Protein AF-A0A8J3SJC1-F1 (afdb_monomer)

Sequence (174 aa):
MSVRPHPADAPGQPATPDRSSALTAVEQREVTLLAAMSDEDFVDAVAHYAASPDPSGRRVFRSPQLLERTYDALALLIDRAGHRMRSAQTHRARERATADVQRYREHRAELSPFISAARAAAADGTVRRQAERILAQVRYPDTKFLMGCLERGMSGPEAAAALREKIKGERAQT

Solvent-accessible surface area (backbone atoms only — not comparable to full-atom values): 10052 Å² total; per-residue (Å²): 138,91,80,81,88,81,90,75,87,65,76,76,70,77,78,68,80,72,88,82,75,75,73,49,77,67,45,50,51,49,41,54,51,56,67,70,45,54,74,66,61,38,35,52,51,51,52,53,38,70,77,60,74,46,78,65,56,55,51,37,54,58,30,85,90,36,31,67,59,47,50,50,36,32,50,52,50,29,51,53,23,50,49,45,33,74,69,39,90,44,70,70,54,24,52,51,21,49,52,49,27,51,53,34,47,52,55,40,57,71,44,44,64,58,52,52,50,51,49,49,53,47,51,57,48,48,52,52,52,51,44,51,52,49,38,70,73,64,75,60,89,64,60,67,62,45,47,57,33,44,77,70,69,44,51,75,69,54,32,53,49,54,50,52,51,51,53,53,56,58,62,74,75,109

Secondary structure (DSSP, 8-state):
---PPPP-----------S--PPPHHHHHHHHHHHHS-HHHHHHHHHHHHHS--HHHHHHHTSTTTHHHHHHHHHHHHHHHHHHHHH-SSHHHHHHHHHHHHHHHHHHHHHHHHHHHHHHHHHHHHHHHHHHHHHHHHT-S-HHHHHHHHHTT--HHHHHHHHHHHHHHHHT--

Structure (mmCIF, N/CA/C/O backbone):
data_AF-A0A8J3SJC1-F1
#
_entry.id   AF-A0A8J3SJC1-F1
#
loop_
_atom_site.group_PDB
_atom_site.id
_atom_site.type_symbol
_atom_site.label_atom_id
_atom_site.label_alt_id
_atom_site.label_comp_id
_atom_site.label_asym_id
_atom_site.label_entity_id
_atom_site.label_seq_id
_atom_site.pdbx_PDB_ins_code
_atom_site.Cartn_x
_atom_site.Cartn_y
_atom_site.Cartn_z
_atom_site.occupancy
_atom_site.B_iso_or_equiv
_atom_site.auth_seq_id
_atom_site.auth_comp_id
_atom_site.auth_asym_id
_atom_site.auth_atom_id
_atom_site.pdbx_PDB_model_num
ATOM 1 N N . MET A 1 1 ? -7.065 65.158 6.843 1.00 43.19 1 MET A N 1
ATOM 2 C CA . MET A 1 1 ? -8.219 64.313 6.473 1.00 43.19 1 MET A CA 1
ATOM 3 C C . MET A 1 1 ? -7.902 62.888 6.895 1.00 43.19 1 MET A C 1
ATOM 5 O O . MET A 1 1 ? -6.999 62.293 6.329 1.00 43.19 1 MET A O 1
ATOM 9 N N . SER A 1 2 ? -8.564 62.401 7.946 1.00 46.25 2 SER A N 1
ATOM 10 C CA . SER A 1 2 ? -8.444 61.025 8.443 1.00 46.25 2 SER A CA 1
ATOM 11 C C . SER A 1 2 ? -9.502 60.148 7.787 1.00 46.25 2 SER A C 1
ATOM 13 O O . SER A 1 2 ? -10.682 60.457 7.922 1.00 46.25 2 SER A O 1
ATOM 15 N N . VAL A 1 3 ? -9.104 59.024 7.190 1.00 48.72 3 VAL A N 1
ATOM 16 C CA . VAL A 1 3 ? -9.953 57.826 7.102 1.00 48.72 3 VAL A CA 1
ATOM 17 C C . VAL A 1 3 ? -9.080 56.613 7.432 1.00 48.72 3 VAL A C 1
ATOM 19 O O . VAL A 1 3 ? -7.985 56.451 6.903 1.00 48.72 3 VAL A O 1
ATOM 22 N N . ARG A 1 4 ? -9.550 55.839 8.411 1.00 49.53 4 ARG A N 1
ATOM 23 C CA . ARG A 1 4 ? -8.906 54.685 9.052 1.00 49.53 4 ARG A CA 1
ATOM 24 C C . ARG A 1 4 ? -8.771 53.478 8.101 1.00 49.53 4 ARG A C 1
ATOM 26 O O . ARG A 1 4 ? -9.613 53.330 7.219 1.00 49.53 4 ARG A O 1
ATOM 33 N N . PRO A 1 5 ? -7.804 52.570 8.335 1.00 43.91 5 PRO A N 1
ATOM 34 C CA . PRO A 1 5 ? -7.775 51.255 7.694 1.00 43.91 5 PRO A CA 1
ATOM 35 C C . PRO A 1 5 ? -8.937 50.378 8.191 1.00 43.91 5 PRO A C 1
ATOM 37 O O . PRO A 1 5 ? -9.256 50.368 9.383 1.00 43.91 5 PRO A O 1
ATOM 40 N N . HIS A 1 6 ? -9.582 49.654 7.274 1.00 42.34 6 HIS A N 1
ATOM 41 C CA . HIS A 1 6 ? -10.669 48.723 7.577 1.00 42.34 6 HIS A CA 1
ATOM 42 C C . HIS A 1 6 ? -10.084 47.330 7.894 1.00 42.34 6 HIS A C 1
ATOM 44 O O . HIS A 1 6 ? -9.273 46.843 7.106 1.00 42.34 6 HIS A O 1
ATOM 50 N N . PRO A 1 7 ? -10.447 46.685 9.021 1.00 52.31 7 PRO A N 1
ATOM 51 C CA . PRO A 1 7 ? -9.941 45.370 9.384 1.00 52.31 7 PRO A CA 1
ATOM 52 C C . PRO A 1 7 ? -10.908 44.286 8.900 1.00 52.31 7 PRO A C 1
ATOM 54 O O . PRO A 1 7 ? -12.039 44.220 9.376 1.00 52.31 7 PRO A O 1
ATOM 57 N N . ALA A 1 8 ? -10.466 43.429 7.981 1.00 39.59 8 ALA A N 1
ATOM 58 C CA . ALA A 1 8 ? -11.114 42.143 7.722 1.00 39.59 8 ALA A CA 1
ATOM 59 C C . ALA A 1 8 ? -10.176 41.143 7.020 1.00 39.59 8 ALA A C 1
ATOM 61 O O . ALA A 1 8 ? -10.625 40.361 6.191 1.00 39.59 8 ALA A O 1
ATOM 62 N N . ASP A 1 9 ? -8.889 41.116 7.377 1.00 43.47 9 ASP A N 1
ATOM 63 C CA . ASP A 1 9 ? -8.127 39.865 7.286 1.00 43.47 9 ASP A CA 1
ATOM 64 C C . ASP A 1 9 ? -8.522 39.018 8.499 1.00 43.47 9 ASP A C 1
ATOM 66 O O . ASP A 1 9 ? -7.842 38.969 9.525 1.00 43.47 9 ASP A O 1
ATOM 70 N N . ALA A 1 10 ? -9.701 38.401 8.413 1.00 44.31 10 ALA A N 1
ATOM 71 C CA . ALA A 1 10 ? -9.960 37.220 9.213 1.00 44.31 10 ALA A CA 1
ATOM 72 C C . ALA A 1 10 ? -9.050 36.127 8.631 1.00 44.31 10 ALA A C 1
ATOM 74 O O . ALA A 1 10 ? -9.189 35.826 7.442 1.00 44.31 10 ALA A O 1
ATOM 75 N N . PRO A 1 11 ? -8.109 35.555 9.406 1.00 44.34 11 PRO A N 1
ATOM 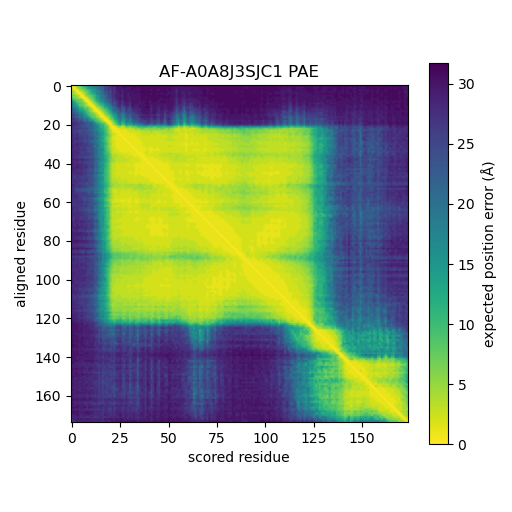76 C CA . PRO A 1 11 ? -7.298 34.454 8.918 1.00 44.34 11 PRO A CA 1
ATOM 77 C C . PRO A 1 11 ? -8.255 33.369 8.443 1.00 44.34 11 PRO A C 1
ATOM 79 O O . PRO A 1 11 ? -9.115 32.919 9.207 1.00 44.34 11 PRO A O 1
ATOM 82 N N . GLY A 1 12 ? -8.138 33.041 7.153 1.00 42.38 12 GLY A N 1
ATOM 83 C CA . GLY A 1 12 ? -8.925 32.018 6.492 1.00 42.38 12 GLY A CA 1
ATOM 84 C C . GLY A 1 12 ? -9.048 30.826 7.421 1.00 42.38 12 GLY A C 1
ATOM 85 O O . GLY A 1 12 ? -8.044 30.272 7.873 1.00 42.38 12 GLY A O 1
ATOM 86 N N . GLN A 1 13 ? -10.298 30.526 7.769 1.00 41.88 13 GLN A N 1
ATOM 87 C CA . GLN A 1 13 ? -10.683 29.381 8.575 1.00 41.88 13 GLN A CA 1
ATOM 88 C C . GLN A 1 13 ? -9.843 28.169 8.152 1.00 41.88 13 GLN A C 1
ATOM 90 O O . GLN A 1 13 ? -9.641 27.984 6.946 1.00 41.88 13 GLN A O 1
ATOM 95 N N . PRO A 1 14 ? -9.348 27.347 9.097 1.00 41.50 14 PRO A N 1
ATOM 96 C CA . PRO A 1 14 ? -8.682 26.110 8.728 1.00 41.50 14 PRO A CA 1
ATOM 97 C C . PRO A 1 14 ? -9.623 25.368 7.789 1.00 41.50 14 PRO A C 1
ATOM 99 O O . PRO A 1 14 ? -10.793 25.180 8.135 1.00 41.50 14 PRO A O 1
ATOM 102 N N . ALA A 1 15 ? -9.124 25.039 6.593 1.00 41.62 15 ALA A N 1
ATOM 103 C CA . ALA A 1 15 ? -9.855 24.274 5.600 1.00 41.62 15 ALA A CA 1
ATOM 104 C C . ALA A 1 15 ? -10.532 23.118 6.333 1.00 41.62 15 ALA A C 1
ATOM 106 O O . ALA A 1 15 ? -9.874 22.221 6.865 1.00 41.62 15 ALA A O 1
ATOM 107 N N . THR A 1 16 ? -11.852 23.211 6.464 1.00 38.16 16 THR A N 1
ATOM 108 C CA . THR A 1 16 ? -12.643 22.124 7.009 1.00 38.16 16 THR A CA 1
ATOM 109 C C . THR A 1 16 ? -12.348 20.940 6.096 1.00 38.16 16 THR A C 1
ATOM 111 O O . THR A 1 16 ? -12.399 21.117 4.877 1.00 38.16 16 THR A O 1
ATOM 114 N N . PRO A 1 17 ? -11.957 19.768 6.627 1.00 41.19 17 PRO A N 1
ATOM 115 C CA . PRO A 1 17 ? -11.713 18.612 5.785 1.00 41.19 17 PRO A CA 1
ATOM 116 C C . PRO A 1 17 ? -13.002 18.357 5.017 1.00 41.19 17 PRO A C 1
ATOM 118 O O . PRO A 1 17 ? -14.054 18.110 5.614 1.00 41.19 17 PRO A O 1
ATOM 121 N N . ASP A 1 18 ? -12.915 18.542 3.705 1.00 36.41 18 ASP A N 1
ATOM 122 C CA . ASP A 1 18 ? -14.037 18.482 2.790 1.00 36.41 18 ASP A CA 1
ATOM 123 C C . ASP A 1 18 ? -14.749 17.142 3.007 1.00 36.41 18 ASP A C 1
ATOM 125 O O . ASP A 1 18 ? -14.193 16.066 2.774 1.00 36.41 18 ASP A O 1
ATOM 129 N N . ARG A 1 19 ? -15.984 17.197 3.517 1.00 38.84 19 ARG A N 1
ATOM 130 C CA . ARG A 1 19 ? -16.830 16.020 3.768 1.00 38.84 19 ARG A CA 1
ATOM 131 C C . ARG A 1 19 ? -17.325 15.378 2.454 1.00 38.84 19 ARG A C 1
ATOM 133 O O . ARG A 1 19 ? -18.196 14.515 2.497 1.00 38.84 19 ARG A O 1
ATOM 140 N N . SER A 1 20 ? -16.750 15.749 1.304 1.00 45.47 20 SER A N 1
ATOM 141 C CA . SER A 1 20 ? -17.110 15.316 -0.056 1.00 45.47 20 SER A CA 1
ATOM 142 C C . SER A 1 20 ? -16.140 14.284 -0.662 1.00 45.47 20 SER A C 1
ATOM 144 O O . SER A 1 20 ? -15.772 14.385 -1.829 1.00 45.47 20 SER A O 1
ATOM 146 N N . SER A 1 21 ? -15.699 13.284 0.109 1.00 55.22 21 SER A N 1
ATOM 147 C CA . SER A 1 21 ? -14.800 12.209 -0.371 1.00 55.22 21 SER A CA 1
ATOM 148 C C . SER A 1 21 ? -15.396 10.805 -0.202 1.00 55.22 21 SER A C 1
ATOM 150 O O . SER A 1 21 ? -14.690 9.861 0.145 1.00 55.22 21 SER A O 1
ATOM 152 N N . ALA A 1 22 ? -16.707 10.649 -0.394 1.00 66.69 22 ALA A N 1
ATOM 153 C CA . ALA A 1 22 ? -17.305 9.318 -0.469 1.00 66.69 22 ALA A CA 1
ATOM 154 C C . ALA A 1 22 ? -17.006 8.702 -1.845 1.00 66.69 22 ALA A C 1
ATOM 156 O O . ALA A 1 22 ? -17.168 9.372 -2.867 1.00 66.69 22 ALA A O 1
ATOM 157 N N . LEU A 1 23 ? -16.569 7.440 -1.867 1.00 74.69 23 LEU A N 1
ATOM 158 C CA . LEU A 1 23 ? -16.425 6.678 -3.108 1.00 74.69 23 LEU A CA 1
ATOM 159 C C . LEU A 1 23 ? -17.793 6.586 -3.799 1.00 74.69 23 LEU A C 1
ATOM 161 O O . LEU A 1 23 ? -18.821 6.362 -3.155 1.00 74.69 23 LEU A O 1
ATOM 165 N N . THR A 1 24 ? -17.810 6.746 -5.116 1.00 88.62 24 THR A N 1
ATOM 166 C CA . THR A 1 24 ? -18.982 6.460 -5.945 1.00 88.62 24 THR A CA 1
ATOM 167 C C . THR A 1 24 ? -19.340 4.974 -5.861 1.00 88.62 24 THR A C 1
ATOM 169 O O . THR A 1 24 ? -18.515 4.134 -5.506 1.00 88.62 24 THR A O 1
ATOM 172 N N . ALA A 1 25 ? -20.569 4.608 -6.233 1.00 86.19 25 ALA A N 1
ATOM 173 C CA . ALA A 1 25 ? -20.991 3.203 -6.240 1.00 86.19 25 ALA A CA 1
AT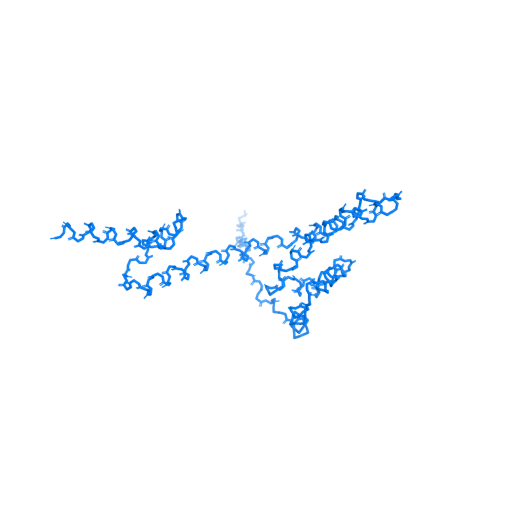OM 174 C C . ALA A 1 25 ? -20.107 2.316 -7.142 1.00 86.19 25 ALA A C 1
ATOM 176 O O . ALA A 1 25 ? -19.904 1.139 -6.843 1.00 86.19 25 ALA A O 1
ATOM 177 N N . VAL A 1 26 ? -19.566 2.887 -8.225 1.00 89.94 26 VAL A N 1
ATOM 178 C CA . VAL A 1 26 ? -18.634 2.201 -9.130 1.00 89.94 26 VAL A CA 1
ATOM 179 C C . VAL A 1 26 ? -17.297 1.965 -8.433 1.00 89.94 26 VAL A C 1
ATOM 181 O O . VAL A 1 26 ? -16.867 0.819 -8.340 1.00 89.94 26 VAL A O 1
ATOM 184 N N . GLU A 1 27 ? -16.698 3.010 -7.858 1.00 87.25 27 GLU A N 1
ATOM 185 C CA . GLU A 1 27 ? -15.434 2.906 -7.117 1.00 87.25 27 GLU A CA 1
ATOM 186 C C . GLU A 1 27 ? -15.564 1.966 -5.902 1.00 87.25 27 GLU A C 1
ATOM 188 O O . GLU A 1 27 ? -14.671 1.172 -5.625 1.00 87.25 27 GLU A O 1
ATOM 193 N N . GLN A 1 28 ? -16.699 1.980 -5.194 1.00 85.06 28 GLN A N 1
ATOM 194 C CA . GLN A 1 28 ? -16.949 1.079 -4.064 1.00 85.06 28 GLN A CA 1
ATOM 195 C C . GLN A 1 28 ? -17.039 -0.390 -4.506 1.00 85.06 28 GLN A C 1
ATOM 197 O O . GLN A 1 28 ? -16.547 -1.292 -3.818 1.00 85.06 28 GLN A O 1
ATOM 202 N N . ARG A 1 29 ? -17.663 -0.648 -5.661 1.00 89.94 29 ARG A N 1
ATOM 203 C CA . ARG A 1 29 ? -17.708 -1.988 -6.251 1.00 89.94 29 ARG A CA 1
ATOM 204 C C . ARG A 1 29 ? -16.315 -2.439 -6.674 1.00 89.94 29 ARG A C 1
ATOM 206 O O . ARG A 1 29 ? -15.959 -3.583 -6.417 1.00 89.94 29 ARG A O 1
ATOM 213 N N . GLU A 1 30 ? -15.530 -1.549 -7.265 1.00 91.50 30 GLU A N 1
ATOM 214 C CA . GLU A 1 30 ? -14.148 -1.821 -7.654 1.00 91.50 30 GLU A CA 1
ATOM 215 C C . GLU A 1 30 ? -13.269 -2.150 -6.442 1.00 91.50 30 GLU A C 1
ATOM 217 O O . GLU A 1 30 ? -12.587 -3.171 -6.451 1.00 91.50 30 GLU A O 1
ATOM 222 N N . VAL A 1 31 ? -13.377 -1.382 -5.351 1.00 86.25 31 VAL A N 1
ATOM 223 C CA . VAL A 1 31 ? -12.719 -1.702 -4.072 1.00 86.25 31 VAL A CA 1
ATOM 224 C C . VAL A 1 31 ? -13.080 -3.111 -3.603 1.00 86.25 31 VAL A C 1
ATOM 226 O O . VAL A 1 31 ? -12.200 -3.876 -3.218 1.00 86.25 31 VAL A O 1
ATOM 229 N N . THR A 1 32 ? -14.364 -3.471 -3.663 1.00 87.69 32 THR A N 1
ATOM 230 C CA . THR A 1 32 ? -14.843 -4.798 -3.242 1.00 87.69 32 THR A CA 1
ATOM 231 C C . THR A 1 32 ? -14.247 -5.915 -4.102 1.00 87.69 32 THR A C 1
ATOM 233 O O . THR A 1 32 ? -13.862 -6.958 -3.577 1.00 87.69 32 THR A O 1
ATOM 236 N N . LEU A 1 33 ? -14.145 -5.699 -5.418 1.00 93.94 33 LEU A N 1
ATOM 237 C CA . LEU A 1 33 ? -13.543 -6.658 -6.344 1.00 93.94 33 LEU A CA 1
ATOM 238 C C . LEU A 1 33 ? -12.044 -6.818 -6.076 1.00 93.94 33 LEU A C 1
ATOM 240 O O . LEU A 1 33 ? -11.582 -7.937 -5.877 1.00 93.94 33 LEU A O 1
ATOM 244 N N . LEU A 1 34 ? -11.307 -5.709 -5.988 1.00 92.62 34 LEU A N 1
ATOM 245 C CA . LEU A 1 34 ? -9.871 -5.704 -5.699 1.00 92.62 34 LEU A CA 1
ATOM 246 C C . LEU A 1 34 ? -9.551 -6.331 -4.333 1.00 92.62 34 LEU A C 1
ATOM 248 O O . LEU A 1 34 ? -8.540 -7.015 -4.189 1.00 92.62 34 LEU A O 1
ATOM 252 N N . ALA A 1 35 ? -10.413 -6.143 -3.330 1.00 83.44 35 ALA A N 1
ATOM 253 C CA . ALA A 1 35 ? -10.247 -6.752 -2.011 1.00 83.44 35 ALA A CA 1
ATOM 254 C C . ALA A 1 35 ? -10.391 -8.284 -2.043 1.00 83.44 35 ALA A C 1
ATOM 256 O O . ALA A 1 35 ? -9.746 -8.971 -1.257 1.00 83.44 35 ALA A O 1
ATOM 257 N N . ALA A 1 36 ? -11.208 -8.817 -2.956 1.00 90.44 36 ALA A N 1
ATOM 258 C CA . ALA A 1 36 ? -11.440 -10.252 -3.109 1.00 90.44 36 ALA A CA 1
ATOM 259 C C . ALA A 1 36 ? -10.411 -10.958 -4.013 1.00 90.44 36 ALA A C 1
ATOM 261 O O . ALA A 1 36 ? -10.390 -12.187 -4.064 1.00 90.44 36 ALA A O 1
ATOM 262 N N . MET A 1 37 ? -9.576 -10.207 -4.740 1.00 93.25 37 MET A N 1
ATOM 263 C CA . MET A 1 37 ? -8.553 -10.768 -5.629 1.00 93.25 37 MET A CA 1
ATOM 264 C C . MET A 1 37 ? -7.445 -11.486 -4.860 1.00 93.25 37 MET A C 1
ATOM 266 O O . MET A 1 37 ? -7.172 -11.164 -3.699 1.00 93.25 37 MET A O 1
ATOM 270 N N . SER A 1 38 ? -6.763 -12.418 -5.533 1.00 93.62 38 SER A N 1
ATOM 271 C CA . SER A 1 38 ? -5.533 -13.024 -5.019 1.00 93.62 38 SER A CA 1
ATOM 272 C C . SER A 1 38 ? -4.428 -11.972 -4.860 1.00 93.62 38 SER A C 1
ATOM 274 O O . SER A 1 38 ? -4.489 -10.897 -5.460 1.00 93.62 38 SER A O 1
ATOM 276 N N . ASP A 1 39 ? -3.418 -12.256 -4.035 1.00 87.38 39 ASP A N 1
ATOM 277 C CA . ASP A 1 39 ? -2.304 -11.320 -3.832 1.00 87.38 39 ASP A CA 1
ATOM 278 C C . ASP A 1 39 ? -1.512 -11.071 -5.117 1.00 87.38 39 ASP A C 1
ATOM 280 O O . ASP A 1 39 ? -1.067 -9.951 -5.354 1.00 87.38 39 ASP A O 1
ATOM 284 N N . GLU A 1 40 ? -1.369 -12.089 -5.965 1.00 91.00 40 GLU A N 1
ATOM 285 C CA . GLU A 1 40 ? -0.660 -11.966 -7.237 1.00 91.00 40 GLU A CA 1
ATOM 286 C C . GLU A 1 40 ? -1.430 -11.079 -8.220 1.00 91.00 40 GLU A C 1
ATOM 288 O O . GLU A 1 40 ? -0.880 -10.086 -8.701 1.00 91.00 40 GLU A O 1
ATOM 293 N N . ASP A 1 41 ? -2.724 -11.351 -8.415 1.00 95.56 41 ASP A N 1
ATOM 294 C CA . ASP A 1 41 ? -3.563 -10.545 -9.307 1.00 95.56 41 ASP A CA 1
ATOM 295 C C . ASP A 1 41 ? -3.687 -9.098 -8.804 1.00 95.56 41 ASP A C 1
ATOM 297 O O . ASP A 1 41 ? -3.751 -8.149 -9.587 1.00 95.56 41 ASP A O 1
ATOM 301 N N . PHE A 1 42 ? -3.719 -8.904 -7.481 1.00 95.44 42 PHE A N 1
ATOM 302 C CA . PHE A 1 42 ? -3.769 -7.573 -6.888 1.00 95.44 42 PHE A CA 1
ATOM 303 C C . PHE A 1 42 ? -2.471 -6.794 -7.135 1.00 95.44 42 PHE A C 1
ATOM 305 O O . PHE A 1 42 ? -2.519 -5.611 -7.475 1.00 95.44 42 PHE A O 1
ATOM 312 N N . VAL A 1 43 ? -1.308 -7.440 -7.009 1.00 95.38 43 VAL A N 1
ATOM 313 C CA . VAL A 1 43 ? -0.016 -6.816 -7.334 1.00 95.38 43 VAL A CA 1
ATOM 314 C C . VAL A 1 43 ? 0.028 -6.388 -8.802 1.00 95.38 43 VAL A C 1
ATOM 316 O O . VAL A 1 43 ? 0.495 -5.285 -9.098 1.00 95.38 43 VAL A O 1
ATOM 319 N N . ASP A 1 44 ? -0.504 -7.203 -9.710 1.00 96.44 44 ASP A N 1
ATOM 320 C CA . ASP A 1 44 ? -0.581 -6.864 -11.132 1.00 96.44 44 ASP A CA 1
ATOM 321 C C . ASP A 1 44 ? -1.550 -5.702 -11.401 1.00 96.44 44 ASP A C 1
ATOM 323 O O . ASP A 1 44 ? -1.227 -4.795 -12.176 1.00 96.44 44 ASP A O 1
ATOM 327 N N . ALA A 1 45 ? -2.687 -5.648 -10.700 1.00 95.88 45 ALA A N 1
ATOM 328 C CA . ALA A 1 45 ? -3.605 -4.511 -10.758 1.00 95.88 45 ALA A CA 1
ATOM 329 C C . ALA A 1 45 ? -2.937 -3.206 -10.285 1.00 95.88 45 ALA A C 1
ATOM 331 O O . ALA A 1 45 ? -3.060 -2.168 -10.939 1.00 95.88 45 ALA A O 1
ATOM 332 N N . VAL A 1 46 ? -2.162 -3.259 -9.194 1.00 96.12 46 VAL A N 1
ATOM 333 C CA . VAL A 1 46 ? -1.381 -2.112 -8.698 1.00 96.12 46 VAL A CA 1
ATOM 334 C C . VAL A 1 46 ? -0.313 -1.693 -9.711 1.00 96.12 46 VAL A C 1
ATOM 336 O O . VAL A 1 46 ? -0.104 -0.495 -9.915 1.00 96.12 46 VAL A O 1
ATOM 339 N N . ALA A 1 47 ? 0.343 -2.646 -10.380 1.00 96.44 47 ALA A N 1
ATOM 340 C CA . ALA A 1 47 ? 1.325 -2.348 -11.420 1.00 96.44 47 ALA A CA 1
ATOM 341 C C . ALA A 1 47 ? 0.684 -1.643 -12.627 1.00 96.44 47 ALA A C 1
ATOM 343 O O . ALA A 1 47 ? 1.240 -0.664 -13.132 1.00 96.44 47 ALA A O 1
ATOM 344 N N . HIS A 1 48 ? -0.495 -2.105 -13.057 1.00 96.31 48 HIS A N 1
ATOM 345 C CA . HIS A 1 48 ? -1.254 -1.491 -14.146 1.00 96.31 48 HIS A CA 1
ATOM 346 C C . HIS A 1 48 ? -1.682 -0.060 -13.800 1.00 96.31 48 HIS A C 1
ATOM 348 O O . HIS A 1 48 ? -1.410 0.865 -14.566 1.00 96.31 48 HIS A O 1
ATOM 354 N N . TYR A 1 49 ? -2.258 0.137 -12.612 1.00 95.00 49 TYR A N 1
ATOM 355 C CA . TYR A 1 49 ? -2.624 1.463 -12.116 1.00 95.00 49 TYR A CA 1
ATOM 356 C C . T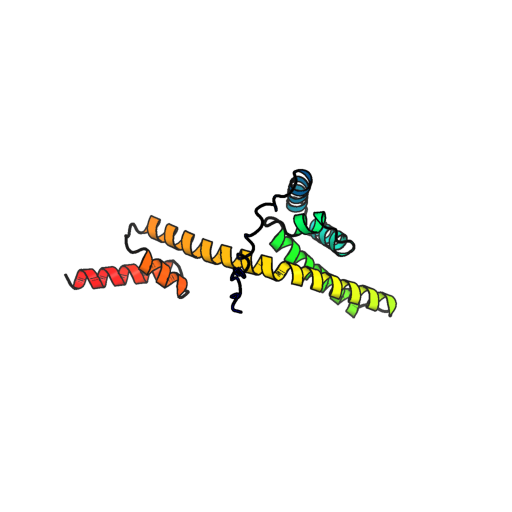YR A 1 49 ? -1.413 2.398 -12.035 1.00 95.00 49 TYR A C 1
ATOM 358 O O . TYR A 1 49 ? -1.461 3.517 -12.540 1.00 95.00 49 TYR A O 1
ATOM 366 N N . ALA A 1 50 ? -0.301 1.950 -11.450 1.00 93.56 50 ALA A N 1
ATOM 367 C CA . ALA A 1 50 ? 0.891 2.780 -11.331 1.00 93.56 50 ALA A CA 1
ATOM 368 C C . ALA A 1 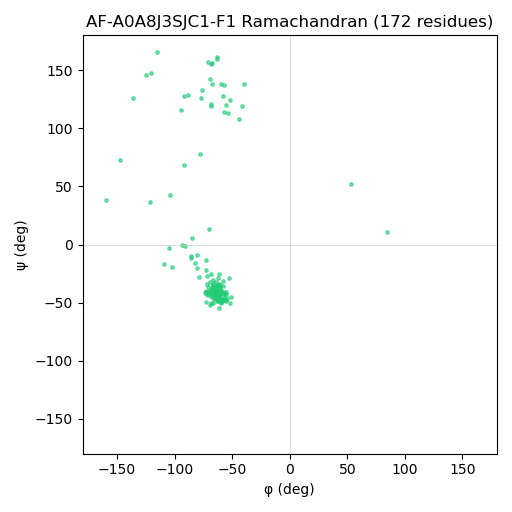50 ? 1.433 3.194 -12.709 1.00 93.56 50 ALA A C 1
ATOM 370 O O . ALA A 1 50 ? 1.916 4.310 -12.866 1.00 93.56 50 ALA A O 1
ATOM 371 N N . ALA A 1 51 ? 1.334 2.331 -13.726 1.00 93.44 51 ALA A N 1
ATOM 372 C CA . ALA A 1 51 ? 1.746 2.659 -15.089 1.00 93.44 51 ALA A CA 1
ATOM 373 C C . ALA A 1 51 ? 0.863 3.720 -15.768 1.00 93.44 51 ALA A C 1
ATOM 375 O O . ALA A 1 51 ? 1.330 4.394 -16.688 1.00 93.44 51 ALA A O 1
ATOM 376 N N . SER A 1 52 ? -0.395 3.872 -15.356 1.00 92.69 52 SER A N 1
ATOM 377 C CA . SER A 1 52 ? -1.344 4.837 -15.924 1.00 92.69 52 SER A CA 1
ATOM 378 C C . SER A 1 52 ? -2.318 5.338 -14.849 1.00 92.69 52 SER A C 1
ATOM 380 O O . SER A 1 52 ? -3.483 4.948 -14.842 1.00 92.69 52 SER A O 1
ATOM 382 N N . PRO A 1 53 ? -1.847 6.192 -13.921 1.00 89.75 53 PRO A N 1
ATOM 383 C CA . PRO A 1 53 ? -2.629 6.584 -12.760 1.00 89.75 53 PRO A CA 1
ATOM 384 C C . PRO A 1 53 ? -3.685 7.622 -13.131 1.00 89.75 53 PRO A C 1
ATOM 386 O O . PRO A 1 53 ? -3.365 8.705 -13.624 1.00 89.75 53 PRO A O 1
ATOM 389 N N . ASP A 1 54 ? -4.936 7.337 -12.801 1.00 91.56 54 ASP A N 1
ATOM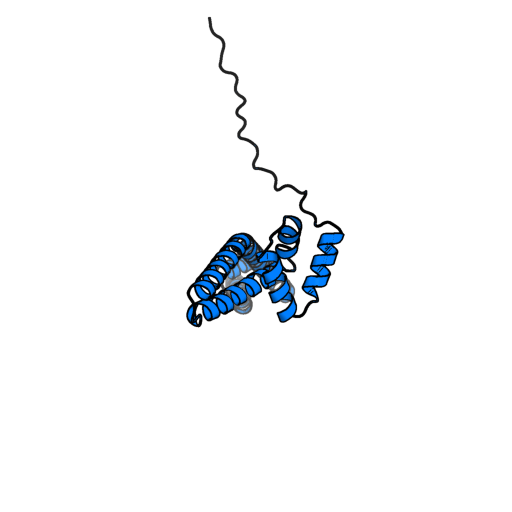 390 C CA . ASP A 1 54 ? -6.067 8.236 -13.002 1.00 91.56 54 ASP A CA 1
ATOM 391 C C . ASP A 1 54 ? -6.698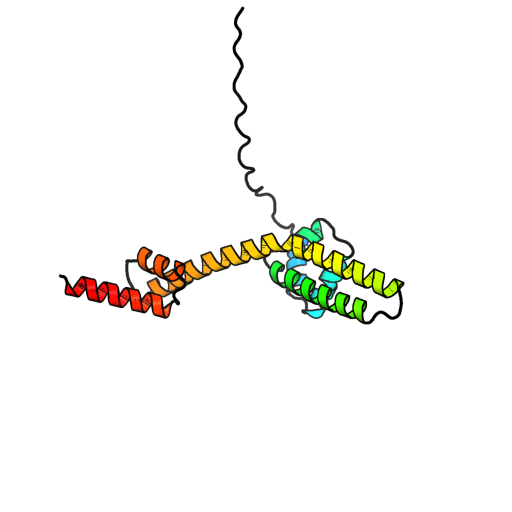 8.674 -11.656 1.00 91.56 54 ASP A C 1
ATOM 393 O O . ASP A 1 54 ? -6.401 8.099 -10.599 1.00 91.56 54 ASP A O 1
ATOM 397 N N . PRO A 1 55 ? -7.548 9.720 -11.640 1.00 88.00 55 PRO A N 1
ATOM 398 C CA . PRO A 1 55 ? -8.173 10.208 -10.410 1.00 88.00 55 PRO A CA 1
ATOM 399 C C . PRO A 1 55 ? -9.076 9.191 -9.695 1.00 88.00 55 PRO A C 1
ATOM 401 O O . PRO A 1 55 ? -9.124 9.209 -8.464 1.00 88.00 55 PRO A O 1
ATOM 404 N N . SER A 1 56 ? -9.772 8.322 -10.436 1.00 87.00 56 SER A N 1
ATOM 405 C CA . SER A 1 56 ? -10.646 7.277 -9.883 1.00 87.00 56 SER A CA 1
ATOM 406 C C . SER A 1 56 ? -9.800 6.169 -9.261 1.00 87.00 56 SER A C 1
ATOM 408 O O . SER A 1 56 ? -9.959 5.857 -8.079 1.00 87.00 56 SER A O 1
ATOM 410 N N . GLY A 1 57 ? -8.798 5.670 -9.994 1.00 88.19 57 GLY A N 1
ATOM 411 C CA . GLY A 1 57 ? -7.834 4.695 -9.482 1.00 88.19 57 GLY A CA 1
ATOM 412 C C . GLY A 1 57 ? -7.128 5.190 -8.217 1.00 88.19 57 GLY A C 1
ATOM 413 O O . GLY A 1 57 ? -7.041 4.470 -7.221 1.00 88.19 57 GLY A O 1
ATOM 414 N N . ARG A 1 58 ? -6.722 6.469 -8.178 1.00 88.94 58 ARG A N 1
ATOM 415 C CA . ARG A 1 58 ? -6.141 7.088 -6.971 1.00 88.94 58 ARG A CA 1
ATOM 416 C C . ARG A 1 58 ? -7.064 6.969 -5.759 1.00 88.94 58 ARG A C 1
ATOM 418 O O . ARG A 1 58 ? -6.566 6.723 -4.666 1.00 88.94 58 ARG A O 1
ATOM 425 N N . ARG A 1 59 ? -8.378 7.149 -5.914 1.00 85.69 59 ARG A N 1
ATOM 426 C CA . ARG A 1 59 ? -9.348 7.042 -4.807 1.00 85.69 59 ARG A CA 1
ATOM 427 C C . ARG A 1 59 ? -9.566 5.594 -4.380 1.00 85.69 59 ARG A C 1
ATOM 429 O O . ARG A 1 59 ? -9.554 5.316 -3.184 1.00 85.69 59 ARG A O 1
ATOM 436 N N . VAL A 1 60 ? -9.688 4.681 -5.342 1.00 88.19 60 VAL A N 1
ATOM 437 C CA . VAL A 1 60 ? -9.867 3.241 -5.104 1.00 88.19 60 VAL A CA 1
ATOM 438 C C . VAL A 1 60 ? -8.669 2.652 -4.353 1.00 88.19 60 VAL A C 1
ATOM 440 O O . VAL A 1 60 ? -8.836 2.109 -3.262 1.00 88.19 60 VAL A O 1
ATOM 443 N N . PHE A 1 61 ? -7.445 2.829 -4.858 1.00 88.62 61 PHE A N 1
ATOM 444 C CA . PHE A 1 61 ? -6.232 2.260 -4.251 1.00 88.62 61 PHE A CA 1
ATOM 445 C C . PHE A 1 61 ? -5.802 2.949 -2.942 1.00 88.62 61 PHE A C 1
ATOM 447 O O . PHE A 1 61 ? -4.986 2.396 -2.200 1.00 88.62 61 PHE A O 1
ATOM 454 N N . ARG A 1 62 ? -6.364 4.129 -2.636 1.00 84.69 62 ARG A N 1
ATOM 455 C CA . ARG A 1 62 ? -6.235 4.829 -1.341 1.00 84.69 62 ARG A CA 1
ATOM 456 C C . ARG A 1 62 ? -7.370 4.514 -0.366 1.00 84.69 62 ARG A C 1
ATOM 458 O O . ARG A 1 62 ? -7.367 5.037 0.748 1.00 84.69 62 ARG A O 1
ATOM 465 N N . SER A 1 63 ? -8.333 3.681 -0.760 1.00 80.06 63 SER A N 1
ATOM 466 C CA . SER A 1 63 ? -9.410 3.245 0.126 1.00 80.06 63 SER A CA 1
ATOM 467 C C . SER A 1 63 ? -8.830 2.584 1.380 1.00 80.06 63 SER A C 1
ATOM 469 O O . SER A 1 63 ? -7.927 1.754 1.248 1.00 80.06 63 SER A O 1
ATOM 471 N N . PRO A 1 64 ? -9.360 2.860 2.587 1.00 74.81 64 PRO A N 1
ATOM 472 C CA . PRO A 1 64 ? -8.885 2.242 3.826 1.00 74.81 64 PRO A CA 1
ATOM 473 C C . PRO A 1 64 ? -8.832 0.708 3.785 1.00 74.81 64 PRO A C 1
ATOM 475 O O . PRO A 1 64 ? -8.001 0.112 4.457 1.00 74.81 64 PRO A O 1
ATOM 478 N N . GLN A 1 65 ? -9.696 0.072 2.986 1.00 77.69 65 GLN A N 1
ATOM 479 C CA . GLN A 1 65 ? -9.745 -1.388 2.836 1.00 77.69 65 GLN A CA 1
ATOM 480 C C . GLN A 1 65 ? -8.564 -1.959 2.042 1.00 77.69 65 GLN A C 1
ATOM 482 O O . GLN A 1 65 ? -8.201 -3.114 2.235 1.00 77.69 65 GLN A O 1
ATOM 487 N N . LEU A 1 66 ? -7.982 -1.167 1.140 1.00 81.56 66 LEU A N 1
ATOM 488 C CA . LEU A 1 66 ? -6.896 -1.594 0.257 1.00 81.56 66 LEU A CA 1
ATOM 489 C C . LEU A 1 66 ? -5.562 -0.951 0.619 1.00 81.56 66 LEU A C 1
ATOM 491 O O . LEU A 1 66 ? -4.530 -1.439 0.186 1.00 81.56 66 LEU A O 1
ATOM 495 N N . LEU A 1 67 ? -5.570 0.127 1.405 1.00 81.00 67 LEU A N 1
ATOM 496 C CA . LEU A 1 67 ? -4.428 1.012 1.612 1.00 81.00 67 LEU A CA 1
ATOM 497 C C . LEU A 1 67 ? -3.141 0.271 2.013 1.00 81.00 67 LEU A C 1
ATOM 499 O O . LEU A 1 67 ? -2.104 0.480 1.384 1.00 81.00 67 LEU A O 1
ATOM 503 N N . GLU A 1 68 ? -3.203 -0.603 3.024 1.00 80.06 68 GLU A N 1
ATOM 504 C CA . GLU A 1 68 ? -2.047 -1.401 3.469 1.00 80.06 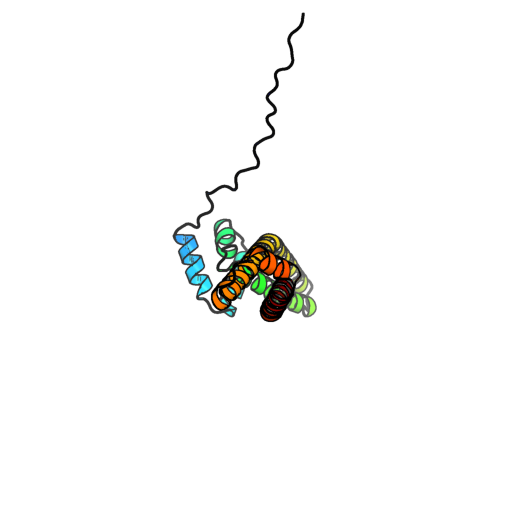68 GLU A CA 1
ATOM 505 C C . GLU A 1 68 ? -1.581 -2.370 2.382 1.00 80.06 68 GLU A C 1
ATOM 507 O O . GLU A 1 68 ? -0.400 -2.402 2.040 1.00 80.06 68 GLU A O 1
ATOM 512 N N . ARG A 1 69 ? -2.524 -3.071 1.749 1.00 85.62 69 ARG A N 1
ATOM 513 C CA . ARG A 1 69 ? -2.235 -4.019 0.671 1.00 85.62 69 ARG A CA 1
ATOM 514 C C . ARG A 1 69 ? -1.597 -3.332 -0.538 1.00 85.62 69 ARG A C 1
ATOM 516 O O . ARG A 1 69 ? -0.631 -3.847 -1.090 1.00 85.62 69 ARG A O 1
ATOM 523 N N . THR A 1 70 ? -2.084 -2.154 -0.931 1.00 88.25 70 THR A N 1
ATOM 524 C CA . THR A 1 70 ? -1.500 -1.329 -2.001 1.00 88.25 70 THR A CA 1
ATOM 525 C C . THR A 1 70 ? -0.074 -0.912 -1.641 1.00 88.25 70 THR A C 1
ATOM 527 O O . THR A 1 70 ? 0.824 -0.971 -2.481 1.00 88.25 70 THR A O 1
ATOM 530 N N . TYR A 1 71 ? 0.156 -0.500 -0.393 1.00 85.56 71 TYR A N 1
ATOM 531 C CA . TYR A 1 71 ? 1.475 -0.081 0.080 1.00 85.56 71 TYR A CA 1
ATOM 532 C C . TYR A 1 71 ? 2.503 -1.223 0.046 1.00 85.56 71 TYR A C 1
ATOM 534 O O . TYR A 1 71 ? 3.652 -1.011 -0.363 1.00 85.56 71 TYR A O 1
ATOM 542 N N . ASP A 1 72 ? 2.081 -2.428 0.429 1.00 87.00 72 ASP A N 1
ATOM 543 C CA . ASP A 1 72 ? 2.913 -3.631 0.406 1.00 87.00 72 ASP A CA 1
ATOM 544 C C . ASP A 1 72 ? 3.131 -4.145 -1.024 1.00 87.00 72 ASP A C 1
ATOM 546 O O . ASP A 1 72 ? 4.262 -4.459 -1.402 1.00 87.00 72 ASP A O 1
ATOM 550 N N . ALA A 1 73 ? 2.098 -4.123 -1.872 1.00 91.38 73 ALA A N 1
ATOM 551 C CA . ALA A 1 73 ? 2.215 -4.450 -3.292 1.00 91.38 73 ALA A CA 1
ATOM 552 C C . ALA A 1 73 ? 3.234 -3.544 -4.004 1.00 91.38 73 ALA A C 1
ATOM 554 O O . ALA A 1 73 ? 4.079 -4.028 -4.758 1.00 91.38 73 ALA A O 1
ATOM 555 N N . LEU A 1 74 ? 3.228 -2.237 -3.716 1.00 93.50 74 LEU A N 1
ATOM 556 C CA . LEU A 1 74 ? 4.231 -1.309 -4.243 1.00 93.50 74 LEU A CA 1
ATOM 557 C C . LEU A 1 74 ? 5.647 -1.643 -3.757 1.00 93.50 74 LEU A C 1
ATOM 559 O O . LEU A 1 74 ? 6.590 -1.508 -4.533 1.00 93.50 74 LEU A O 1
ATOM 563 N N . ALA A 1 75 ? 5.822 -2.101 -2.513 1.00 90.00 75 ALA A N 1
ATOM 564 C CA . ALA A 1 75 ? 7.128 -2.550 -2.024 1.00 90.00 75 ALA A CA 1
ATOM 565 C C . ALA A 1 75 ? 7.630 -3.774 -2.809 1.00 90.00 75 ALA A C 1
ATOM 567 O O . ALA A 1 75 ? 8.759 -3.767 -3.302 1.00 90.00 75 ALA A O 1
ATOM 568 N N . LEU A 1 76 ? 6.763 -4.767 -3.029 1.00 92.19 76 LEU A N 1
ATOM 569 C CA . LEU A 1 76 ? 7.086 -5.943 -3.843 1.00 92.19 76 LEU A CA 1
ATOM 570 C C . LEU A 1 76 ? 7.438 -5.564 -5.287 1.00 92.19 76 LEU A C 1
ATOM 572 O O . LEU A 1 76 ? 8.383 -6.106 -5.861 1.00 92.19 76 LEU A O 1
ATOM 576 N N . LEU A 1 77 ? 6.710 -4.619 -5.885 1.00 95.06 77 LEU A N 1
ATOM 577 C CA . LEU A 1 77 ? 6.987 -4.130 -7.237 1.00 95.06 77 LEU A CA 1
ATOM 578 C C . LEU A 1 77 ? 8.322 -3.382 -7.323 1.00 95.06 77 LEU A C 1
ATOM 580 O O . LEU A 1 77 ? 9.053 -3.569 -8.299 1.00 95.06 77 LEU A O 1
ATOM 584 N N . ILE A 1 78 ? 8.677 -2.593 -6.302 1.00 93.38 78 ILE A N 1
ATOM 585 C CA . ILE A 1 78 ? 9.996 -1.951 -6.186 1.00 93.38 78 ILE A CA 1
ATOM 586 C C . ILE A 1 78 ? 11.095 -3.012 -6.144 1.00 93.38 78 ILE A C 1
ATOM 588 O O . ILE A 1 78 ? 12.077 -2.893 -6.878 1.00 93.38 78 ILE A O 1
ATOM 592 N N . ASP A 1 79 ? 10.928 -4.060 -5.340 1.00 93.56 79 ASP A N 1
ATOM 593 C CA . ASP A 1 79 ? 11.923 -5.124 -5.222 1.00 93.56 79 ASP A CA 1
ATOM 594 C C . ASP A 1 79 ? 12.060 -5.905 -6.532 1.00 93.56 79 ASP A C 1
ATOM 596 O O . ASP A 1 79 ? 13.176 -6.073 -7.037 1.00 93.56 79 ASP A O 1
ATOM 600 N N . ARG A 1 80 ? 10.939 -6.301 -7.152 1.00 95.69 80 ARG A N 1
ATOM 601 C CA . ARG A 1 80 ? 10.911 -6.977 -8.462 1.00 95.69 80 ARG A CA 1
ATOM 602 C C . ARG A 1 80 ? 11.587 -6.129 -9.542 1.00 95.69 80 ARG A C 1
ATOM 604 O O . ARG A 1 80 ? 12.448 -6.630 -10.268 1.00 95.69 80 ARG A O 1
ATOM 611 N N . ALA A 1 81 ? 11.253 -4.843 -9.638 1.00 94.38 81 ALA A N 1
ATOM 612 C CA . ALA A 1 81 ? 11.874 -3.930 -10.595 1.00 94.38 81 ALA A CA 1
ATOM 613 C C . ALA A 1 81 ? 13.364 -3.700 -10.284 1.00 94.38 81 ALA A C 1
ATOM 615 O O . ALA A 1 81 ? 14.188 -3.688 -11.198 1.00 94.38 81 ALA A O 1
ATOM 616 N N . GLY A 1 82 ? 13.742 -3.625 -9.006 1.00 95.31 82 GLY A N 1
ATOM 617 C CA . GLY A 1 82 ? 15.132 -3.537 -8.564 1.00 95.31 82 GLY A CA 1
ATOM 618 C C . GLY A 1 82 ? 15.952 -4.776 -8.933 1.00 95.31 82 GLY A C 1
ATOM 619 O O . GLY A 1 82 ? 17.096 -4.648 -9.371 1.00 95.31 82 GLY A O 1
ATOM 620 N N . HIS A 1 83 ? 15.368 -5.972 -8.829 1.00 96.00 83 HIS A N 1
ATOM 621 C CA . HIS A 1 83 ? 15.981 -7.201 -9.332 1.00 96.00 83 HIS A CA 1
ATOM 622 C C . HIS A 1 83 ? 16.172 -7.148 -10.851 1.00 96.00 83 HIS A C 1
ATOM 624 O O . HIS A 1 83 ? 17.296 -7.362 -11.303 1.00 96.00 83 HIS A O 1
ATOM 630 N N . ARG A 1 84 ? 15.140 -6.765 -11.623 1.00 95.00 84 ARG A N 1
ATOM 631 C CA . ARG A 1 84 ? 15.248 -6.590 -13.087 1.00 95.00 84 ARG A CA 1
ATOM 632 C C . ARG A 1 84 ? 16.334 -5.588 -13.474 1.00 95.00 84 ARG A C 1
ATOM 634 O O . ARG A 1 84 ? 17.085 -5.832 -14.411 1.00 95.00 84 ARG A O 1
ATOM 641 N N . MET A 1 85 ? 16.444 -4.481 -12.741 1.00 93.88 85 MET A N 1
ATOM 642 C CA . MET A 1 85 ? 17.465 -3.455 -12.958 1.00 93.88 85 MET A CA 1
ATOM 643 C C . MET A 1 85 ? 18.881 -4.011 -12.754 1.00 93.88 85 MET A C 1
ATOM 645 O O . MET A 1 85 ? 19.772 -3.703 -13.543 1.00 93.88 85 MET A O 1
ATOM 649 N N . ARG A 1 86 ? 19.094 -4.834 -11.716 1.00 94.56 86 ARG A N 1
ATOM 650 C CA . ARG A 1 86 ? 20.393 -5.469 -11.429 1.00 94.56 86 ARG A CA 1
ATOM 651 C C . ARG A 1 86 ? 20.746 -6.579 -12.420 1.00 94.56 86 ARG A C 1
ATOM 653 O O . ARG A 1 86 ? 21.919 -6.744 -12.730 1.00 94.56 86 ARG A O 1
ATOM 660 N N . SER A 1 87 ? 19.757 -7.325 -12.912 1.00 94.94 87 SER A N 1
ATOM 661 C CA . SER A 1 87 ? 19.960 -8.444 -13.842 1.00 94.94 87 SER A CA 1
ATOM 662 C C . SER A 1 87 ? 19.899 -8.049 -15.324 1.00 94.94 87 SER A C 1
ATOM 664 O O . SER A 1 87 ? 20.032 -8.910 -16.192 1.00 94.94 87 SER A O 1
ATOM 666 N N . ALA A 1 88 ? 19.654 -6.775 -15.644 1.00 93.06 88 ALA A N 1
ATOM 667 C CA . ALA A 1 88 ? 19.500 -6.310 -17.018 1.00 93.06 88 ALA A CA 1
ATOM 668 C C . ALA A 1 88 ? 20.823 -6.378 -17.798 1.00 93.06 88 ALA A C 1
ATOM 670 O O . ALA A 1 88 ? 21.795 -5.704 -17.465 1.00 93.06 88 ALA A O 1
ATOM 671 N N . GLN A 1 89 ? 20.822 -7.134 -18.897 1.00 93.62 89 GLN A N 1
ATOM 672 C CA . GLN A 1 89 ? 21.971 -7.251 -19.806 1.00 93.62 89 GLN A CA 1
ATOM 673 C C . GLN A 1 89 ? 22.067 -6.093 -20.810 1.00 93.62 89 GLN A C 1
ATOM 675 O O . GLN A 1 89 ? 23.105 -5.898 -21.435 1.00 93.62 89 GLN A O 1
ATOM 680 N N . THR A 1 90 ? 20.992 -5.314 -20.981 1.00 95.88 90 THR A N 1
ATOM 681 C CA . THR A 1 90 ? 20.950 -4.188 -21.924 1.00 95.88 90 THR A CA 1
ATOM 682 C C . THR A 1 90 ? 20.659 -2.873 -21.216 1.00 95.88 90 THR A C 1
ATOM 684 O O . THR A 1 90 ? 19.895 -2.824 -20.249 1.00 95.88 90 THR A O 1
ATOM 687 N N . HIS A 1 91 ? 21.220 -1.787 -21.755 1.00 93.38 91 HIS A N 1
ATOM 688 C CA . HIS A 1 91 ? 20.980 -0.430 -21.261 1.00 93.38 91 HIS A CA 1
ATOM 689 C C . HIS A 1 91 ? 19.485 -0.094 -21.228 1.00 93.38 91 HIS A C 1
ATOM 691 O O . HIS A 1 91 ? 18.965 0.305 -20.193 1.00 93.38 91 HIS A O 1
ATOM 697 N N . ARG A 1 92 ? 18.766 -0.378 -22.323 1.00 94.75 92 ARG A N 1
ATOM 698 C CA . ARG A 1 92 ? 17.322 -0.118 -22.435 1.00 94.75 92 ARG A CA 1
ATOM 699 C C . ARG A 1 92 ? 16.499 -0.863 -21.383 1.00 94.75 92 ARG A C 1
ATOM 701 O O . ARG A 1 92 ? 15.554 -0.302 -20.836 1.00 94.75 92 ARG A O 1
ATOM 708 N N . ALA A 1 93 ? 16.827 -2.126 -21.101 1.00 92.62 93 ALA A N 1
ATOM 709 C CA . ALA A 1 93 ? 16.130 -2.890 -20.066 1.00 92.62 93 ALA A CA 1
ATOM 710 C C . ALA A 1 93 ? 16.403 -2.316 -18.669 1.00 92.62 93 ALA A C 1
ATOM 712 O O . ALA A 1 93 ? 15.482 -2.216 -17.857 1.00 92.62 93 ALA A O 1
ATOM 713 N N . ARG A 1 94 ? 17.643 -1.883 -18.412 1.00 94.69 94 ARG A N 1
ATOM 714 C CA . ARG A 1 94 ? 18.021 -1.232 -17.156 1.00 94.69 94 ARG A CA 1
ATOM 715 C C . ARG A 1 94 ? 17.309 0.106 -16.974 1.00 94.69 94 ARG A C 1
ATOM 717 O O . ARG A 1 94 ? 16.750 0.328 -15.911 1.00 94.69 94 ARG A O 1
ATOM 724 N N . GLU A 1 95 ? 17.267 0.956 -17.999 1.00 96.50 95 GLU A N 1
ATOM 725 C CA . GLU A 1 95 ? 16.549 2.240 -17.968 1.00 96.50 95 GLU A CA 1
ATOM 726 C C . GLU A 1 95 ? 15.065 2.061 -17.648 1.00 96.50 95 GLU A C 1
ATOM 728 O O . GLU A 1 95 ? 14.539 2.743 -16.770 1.00 96.50 95 GLU A O 1
ATOM 733 N N . ARG A 1 96 ? 14.401 1.098 -18.302 1.00 94.38 96 ARG A N 1
ATOM 734 C CA . ARG A 1 96 ? 12.993 0.777 -18.026 1.00 94.38 96 ARG A CA 1
ATOM 735 C C . ARG A 1 96 ? 12.786 0.333 -16.580 1.00 94.38 96 ARG A C 1
ATOM 737 O O . ARG A 1 96 ? 11.906 0.852 -15.906 1.00 94.38 96 ARG A O 1
ATOM 744 N N . ALA A 1 97 ? 13.618 -0.583 -16.086 1.00 93.69 97 ALA A N 1
ATOM 745 C CA . ALA A 1 97 ? 13.515 -1.065 -14.713 1.00 93.69 97 ALA A CA 1
ATOM 746 C C . ALA A 1 97 ? 13.805 0.039 -13.676 1.00 93.69 97 ALA A C 1
ATOM 748 O O . ALA A 1 97 ? 13.143 0.094 -12.643 1.00 93.69 97 ALA A O 1
ATOM 749 N N . THR A 1 98 ? 14.743 0.949 -13.956 1.00 95.75 98 THR A N 1
ATOM 750 C CA . THR A 1 98 ? 14.993 2.133 -13.117 1.00 95.75 98 THR A CA 1
ATOM 751 C C . THR A 1 98 ? 13.775 3.057 -13.082 1.00 95.75 98 THR A C 1
ATOM 753 O O . THR A 1 98 ? 13.387 3.511 -12.005 1.00 95.75 98 THR A O 1
ATOM 756 N N . ALA A 1 99 ? 13.148 3.311 -14.236 1.00 95.88 99 ALA A N 1
ATOM 757 C CA . ALA A 1 99 ? 11.940 4.131 -14.322 1.00 95.88 99 ALA A CA 1
ATOM 758 C C . ALA A 1 99 ? 10.769 3.506 -13.544 1.00 95.88 99 ALA A C 1
ATOM 760 O O . ALA A 1 99 ? 10.070 4.216 -12.824 1.00 95.88 99 ALA A O 1
ATOM 761 N N . ASP A 1 100 ? 10.603 2.182 -13.622 1.00 95.44 100 ASP A N 1
ATOM 762 C CA . ASP A 1 100 ? 9.618 1.441 -12.826 1.00 95.44 100 ASP A CA 1
ATOM 763 C C . ASP A 1 100 ? 9.866 1.613 -11.318 1.00 95.44 100 ASP A C 1
ATOM 765 O O . ASP A 1 100 ? 8.948 1.961 -10.577 1.00 95.44 100 ASP A O 1
ATOM 769 N N . VAL A 1 101 ? 11.109 1.420 -10.849 1.00 96.00 101 VAL A N 1
ATOM 770 C CA . VAL A 1 101 ? 11.468 1.601 -9.428 1.00 96.00 101 VAL A CA 1
ATOM 771 C C . VAL A 1 101 ? 11.120 3.007 -8.950 1.00 96.00 101 VAL A C 1
ATOM 773 O O . VAL A 1 101 ? 10.535 3.162 -7.877 1.00 96.00 101 VAL A O 1
ATOM 776 N N . GLN A 1 102 ? 11.485 4.025 -9.730 1.00 96.75 102 GLN A N 1
ATOM 777 C CA . GLN A 1 102 ? 11.230 5.415 -9.373 1.00 96.75 102 GLN A CA 1
ATOM 778 C C . GLN A 1 102 ? 9.725 5.694 -9.280 1.00 96.75 102 GLN A C 1
ATOM 780 O O . GLN A 1 102 ? 9.257 6.207 -8.265 1.00 96.75 102 GLN A O 1
ATOM 785 N N . ARG A 1 103 ? 8.958 5.248 -10.276 1.00 96.50 103 ARG A N 1
ATOM 786 C CA . ARG A 1 103 ? 7.499 5.384 -10.316 1.00 96.50 103 ARG A CA 1
ATOM 787 C C . ARG A 1 103 ? 6.818 4.724 -9.115 1.00 96.50 103 ARG A C 1
ATOM 789 O O . ARG A 1 103 ? 5.990 5.342 -8.450 1.00 96.50 103 ARG A O 1
ATOM 796 N N . TYR A 1 104 ? 7.170 3.479 -8.793 1.00 95.81 104 TYR A N 1
ATOM 797 C CA . TYR A 1 104 ? 6.569 2.785 -7.649 1.00 95.81 104 TYR A CA 1
ATOM 798 C C . TYR A 1 104 ? 6.951 3.432 -6.312 1.00 95.81 104 TYR A C 1
ATOM 800 O O . TYR A 1 104 ? 6.125 3.484 -5.400 1.00 95.81 104 TYR A O 1
ATOM 808 N N . ARG A 1 105 ? 8.171 3.976 -6.189 1.00 95.50 105 ARG A N 1
ATOM 809 C CA . ARG A 1 105 ? 8.587 4.746 -5.006 1.00 95.50 105 ARG A CA 1
ATOM 810 C C . ARG A 1 105 ? 7.777 6.021 -4.833 1.00 95.50 105 ARG A C 1
ATOM 812 O O . ARG A 1 105 ? 7.376 6.305 -3.709 1.00 95.50 105 ARG A O 1
ATOM 819 N N . GLU A 1 106 ? 7.521 6.753 -5.912 1.00 95.06 106 GLU A N 1
ATOM 820 C CA . GLU A 1 106 ? 6.691 7.960 -5.885 1.00 95.06 106 GLU A CA 1
ATOM 821 C C . GLU A 1 106 ? 5.279 7.637 -5.396 1.00 95.06 106 GLU A C 1
ATOM 823 O O . GLU A 1 106 ? 4.824 8.223 -4.415 1.00 95.06 106 GLU A O 1
ATOM 828 N N . HIS A 1 107 ? 4.631 6.619 -5.969 1.00 91.44 107 HIS A N 1
ATOM 829 C CA . HIS A 1 107 ? 3.316 6.177 -5.498 1.00 91.44 107 HIS A CA 1
ATOM 830 C C . HIS A 1 107 ? 3.332 5.707 -4.041 1.00 91.44 107 HIS A C 1
ATOM 832 O O . HIS A 1 107 ? 2.425 6.023 -3.274 1.00 91.44 107 HIS A O 1
ATOM 838 N N . ARG A 1 108 ? 4.374 4.988 -3.613 1.00 91.25 108 ARG A N 1
ATOM 839 C CA . ARG A 1 108 ? 4.484 4.531 -2.222 1.00 91.25 108 ARG A CA 1
ATOM 840 C C . ARG A 1 108 ? 4.696 5.698 -1.255 1.00 91.25 108 ARG A C 1
ATOM 842 O O . ARG A 1 108 ? 4.142 5.685 -0.156 1.00 91.25 108 ARG A O 1
ATOM 849 N N . ALA A 1 109 ? 5.456 6.713 -1.661 1.00 90.50 109 ALA A N 1
ATOM 850 C CA . ALA A 1 109 ? 5.640 7.942 -0.898 1.00 90.50 109 ALA A CA 1
ATOM 851 C C . ALA A 1 109 ? 4.328 8.731 -0.781 1.00 90.50 109 ALA A C 1
ATOM 853 O O . ALA A 1 109 ? 4.008 9.193 0.312 1.00 90.50 109 ALA A O 1
ATOM 854 N N . GLU A 1 110 ? 3.527 8.805 -1.851 1.00 89.06 110 GLU A N 1
ATOM 855 C CA . GLU A 1 110 ? 2.188 9.411 -1.807 1.00 89.06 110 GLU A CA 1
ATOM 856 C C . GLU 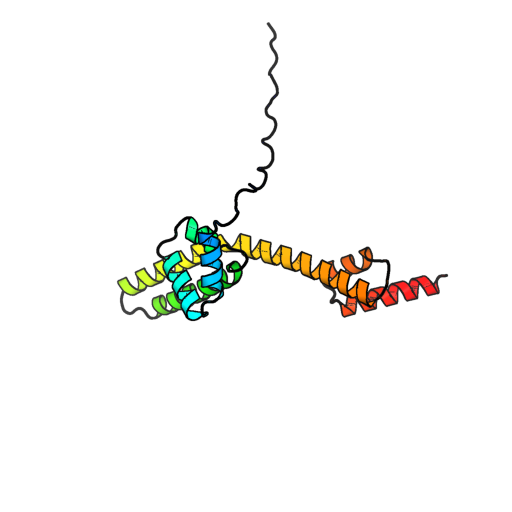A 1 110 ? 1.267 8.727 -0.780 1.00 89.06 110 GLU A C 1
ATOM 858 O O . GLU A 1 110 ? 0.460 9.400 -0.143 1.00 89.06 110 GLU A O 1
ATOM 863 N N . LEU A 1 111 ? 1.373 7.403 -0.605 1.00 81.44 111 LEU A N 1
ATOM 864 C CA . LEU A 1 111 ? 0.555 6.640 0.350 1.00 81.44 111 LEU A CA 1
ATOM 865 C C . LEU A 1 111 ? 1.061 6.713 1.797 1.00 81.44 111 LEU A C 1
ATOM 867 O O . LEU A 1 111 ? 0.297 6.458 2.729 1.00 81.44 111 LEU A O 1
ATOM 871 N N . SER A 1 112 ? 2.332 7.065 2.005 1.00 80.44 112 SER A N 1
ATOM 872 C CA . SER A 1 112 ? 2.969 7.015 3.324 1.00 80.44 112 SER A CA 1
ATOM 873 C C . SER A 1 112 ? 2.246 7.839 4.401 1.00 80.44 112 SER A C 1
ATOM 875 O O . SER A 1 112 ? 2.087 7.313 5.502 1.00 80.44 112 SER A O 1
ATOM 877 N N . PRO A 1 113 ? 1.768 9.077 4.147 1.00 76.62 113 PRO A N 1
ATOM 878 C CA . PRO A 1 113 ? 1.037 9.845 5.156 1.00 76.62 113 PRO A CA 1
ATOM 879 C C . PRO A 1 113 ? -0.275 9.173 5.572 1.00 76.62 113 PRO A C 1
ATOM 881 O O . PRO A 1 113 ? -0.618 9.177 6.751 1.00 76.62 113 PRO A O 1
ATOM 884 N N . PHE A 1 114 ? -0.982 8.552 4.622 1.00 74.25 114 PHE A N 1
ATOM 885 C CA . PHE A 1 114 ? -2.248 7.864 4.876 1.00 74.25 114 PHE A CA 1
ATOM 886 C C . PHE A 1 114 ? -2.036 6.597 5.706 1.00 74.25 114 PHE A C 1
ATOM 888 O O . PHE A 1 114 ? -2.784 6.361 6.649 1.00 74.25 114 PHE A O 1
ATOM 895 N N . ILE A 1 115 ? -0.990 5.820 5.407 1.00 72.88 115 ILE A N 1
ATOM 896 C CA . ILE A 1 115 ? -0.604 4.644 6.201 1.00 72.88 115 ILE A CA 1
ATOM 897 C C . ILE A 1 115 ? -0.195 5.053 7.614 1.00 72.88 115 ILE A C 1
ATOM 899 O O . ILE A 1 115 ? -0.650 4.448 8.580 1.00 72.88 115 ILE A O 1
ATOM 903 N N . SER A 1 116 ? 0.633 6.089 7.756 1.00 71.06 116 SER A N 1
ATOM 904 C CA . SER A 1 116 ? 1.042 6.584 9.073 1.00 71.06 116 SER A CA 1
ATOM 905 C C . SER A 1 116 ? -0.156 7.069 9.889 1.00 71.06 116 SER A C 1
ATOM 907 O O . SER A 1 116 ? -0.256 6.738 11.066 1.00 71.06 116 SER A O 1
ATOM 909 N N . ALA A 1 117 ? -1.094 7.788 9.266 1.00 68.44 117 ALA A N 1
ATOM 910 C CA . ALA A 1 117 ? -2.323 8.233 9.916 1.00 68.44 117 ALA A CA 1
ATOM 911 C C . ALA A 1 117 ? -3.244 7.059 10.290 1.00 68.44 117 ALA A C 1
ATOM 913 O O . ALA A 1 117 ? -3.763 7.025 11.403 1.00 68.44 117 ALA A O 1
ATOM 914 N N . ALA A 1 118 ? -3.410 6.072 9.403 1.00 65.06 118 ALA A N 1
ATOM 915 C CA . ALA A 1 118 ? -4.196 4.870 9.672 1.00 65.06 118 ALA A CA 1
ATOM 916 C C . ALA A 1 118 ? -3.598 4.053 10.827 1.00 65.06 118 ALA A C 1
ATOM 918 O O . ALA A 1 118 ? -4.327 3.627 11.719 1.00 65.06 118 ALA A O 1
ATOM 919 N N . ARG A 1 119 ? -2.269 3.904 10.863 1.00 66.44 119 ARG A N 1
ATOM 920 C CA . ARG A 1 119 ? -1.548 3.227 11.950 1.00 66.44 119 ARG A CA 1
ATOM 921 C C . ARG A 1 119 ? -1.621 3.995 13.265 1.00 66.44 119 ARG A C 1
ATOM 923 O O . ARG A 1 119 ? -1.823 3.366 14.295 1.00 66.44 119 ARG A O 1
ATOM 930 N N . ALA A 1 120 ? -1.499 5.322 13.243 1.00 63.41 120 ALA A N 1
ATOM 931 C CA . ALA A 1 120 ? -1.663 6.156 14.434 1.00 63.41 120 ALA A CA 1
ATOM 932 C C . ALA A 1 120 ? -3.090 6.047 14.997 1.00 63.41 120 ALA A C 1
ATOM 934 O O . ALA A 1 120 ? -3.266 5.746 16.172 1.00 63.41 120 ALA A O 1
ATOM 935 N N . ALA A 1 121 ? -4.112 6.155 14.142 1.00 59.44 121 ALA A N 1
ATOM 936 C CA . ALA A 1 121 ? -5.506 5.974 14.543 1.00 59.44 121 ALA A CA 1
ATOM 937 C C . ALA A 1 121 ? -5.795 4.548 15.048 1.00 59.44 121 ALA A C 1
ATOM 939 O O . ALA A 1 121 ? -6.572 4.361 15.986 1.00 59.44 121 ALA A O 1
ATOM 940 N N . ALA A 1 122 ? -5.164 3.534 14.446 1.00 60.94 122 ALA A N 1
ATOM 941 C CA . ALA A 1 122 ? -5.253 2.156 14.910 1.00 60.94 122 ALA A CA 1
ATOM 942 C C . ALA A 1 122 ? -4.571 1.968 16.270 1.00 60.94 122 ALA A C 1
ATOM 944 O O . ALA A 1 122 ? -5.144 1.277 17.102 1.00 60.94 122 ALA A O 1
ATOM 945 N N . ALA A 1 123 ? -3.412 2.592 16.508 1.00 62.28 123 ALA A N 1
ATOM 946 C CA . ALA A 1 123 ? -2.693 2.569 17.783 1.00 62.28 123 ALA A CA 1
ATOM 947 C C . ALA A 1 123 ? -3.484 3.268 18.905 1.00 62.28 123 ALA A C 1
ATOM 949 O O . ALA A 1 123 ? -3.647 2.709 19.989 1.00 62.28 123 ALA A O 1
ATOM 950 N N . ASP A 1 124 ? -4.069 4.433 18.624 1.00 61.44 124 ASP A N 1
ATOM 951 C CA . ASP A 1 124 ? -4.945 5.144 19.563 1.00 61.44 124 ASP A CA 1
ATOM 952 C C . ASP A 1 124 ? -6.219 4.327 19.861 1.00 61.44 124 ASP A C 1
ATOM 954 O O . ASP A 1 124 ? -6.694 4.241 21.000 1.00 61.44 124 ASP A O 1
ATOM 958 N N . GLY A 1 125 ? -6.762 3.660 18.836 1.00 58.84 125 GLY A N 1
ATOM 959 C CA . GLY A 1 125 ? -7.926 2.784 18.939 1.00 58.84 125 GLY A CA 1
ATOM 960 C C . GLY A 1 125 ? -7.657 1.464 19.669 1.00 58.84 125 GLY A C 1
ATOM 961 O O . GLY A 1 125 ? -8.527 0.997 20.409 1.00 58.84 125 GLY A O 1
ATOM 962 N N . THR A 1 126 ? -6.479 0.853 19.506 1.00 61.09 126 THR A N 1
ATOM 963 C CA . THR A 1 126 ? -6.087 -0.360 20.238 1.00 61.09 126 THR A CA 1
ATOM 964 C C . THR A 1 126 ? -5.788 -0.055 21.693 1.00 61.09 126 THR A C 1
ATOM 966 O O . THR A 1 126 ? -6.268 -0.811 22.529 1.00 61.09 126 THR A O 1
ATOM 969 N N . VAL A 1 127 ? -5.130 1.060 22.032 1.00 54.44 127 VAL A N 1
ATOM 970 C CA . VAL A 1 127 ? -4.929 1.467 23.437 1.00 54.44 127 VAL A CA 1
ATOM 971 C C . VAL A 1 127 ? -6.270 1.692 24.133 1.00 54.44 127 VAL A C 1
ATOM 973 O O . VAL A 1 127 ? -6.507 1.132 25.203 1.00 54.44 127 VAL A O 1
ATOM 976 N N . ARG A 1 128 ? -7.198 2.425 23.505 1.00 56.25 128 ARG A N 1
ATOM 977 C CA . ARG A 1 128 ? -8.532 2.667 24.072 1.00 56.25 128 ARG A CA 1
ATOM 978 C C . ARG A 1 128 ? -9.353 1.384 24.219 1.00 56.25 128 ARG A C 1
ATOM 980 O O . ARG A 1 128 ? -9.910 1.142 25.285 1.00 56.25 128 ARG A O 1
ATOM 987 N N . ARG A 1 129 ? -9.385 0.518 23.200 1.00 58.34 129 ARG A N 1
ATOM 988 C CA . ARG A 1 129 ? -10.104 -0.772 23.264 1.00 58.34 129 ARG A CA 1
ATOM 989 C C . ARG A 1 129 ? -9.452 -1.769 24.221 1.00 58.34 129 ARG A C 1
ATOM 991 O O . ARG A 1 129 ? -10.148 -2.583 24.824 1.00 58.34 129 ARG A O 1
ATOM 998 N N . GLN A 1 130 ? -8.130 -1.732 24.369 1.00 54.53 130 GLN A N 1
ATOM 999 C CA . GLN A 1 130 ? -7.392 -2.555 25.323 1.00 54.53 130 GLN A CA 1
ATOM 1000 C C . GLN A 1 130 ? -7.625 -2.058 26.753 1.00 54.53 130 GLN A C 1
ATOM 1002 O O . GLN A 1 130 ? -7.891 -2.880 27.626 1.00 54.53 130 GLN A O 1
ATOM 1007 N N . ALA A 1 131 ? -7.655 -0.740 26.976 1.00 48.75 131 ALA A N 1
ATOM 1008 C CA . ALA A 1 131 ? -8.071 -0.136 28.238 1.00 48.75 131 ALA A CA 1
ATOM 1009 C C . ALA A 1 131 ? -9.519 -0.507 28.583 1.00 48.75 131 ALA A C 1
ATOM 1011 O O . ALA A 1 131 ? -9.777 -0.994 29.677 1.00 48.75 131 ALA A O 1
ATOM 1012 N N . GLU A 1 132 ? -10.453 -0.370 27.640 1.00 53.81 132 GLU A N 1
ATOM 1013 C CA . GLU A 1 132 ? -11.861 -0.745 27.816 1.00 53.81 132 GLU A CA 1
ATOM 1014 C C . GLU A 1 132 ? -12.030 -2.253 28.087 1.00 53.81 132 GLU A C 1
ATOM 1016 O O . GLU A 1 132 ? -12.795 -2.626 28.975 1.00 53.81 132 GLU A O 1
ATOM 1021 N N . ARG A 1 133 ? -11.273 -3.138 27.415 1.00 54.56 133 ARG A N 1
ATOM 1022 C CA . ARG A 1 133 ? -11.267 -4.589 27.711 1.00 54.56 133 ARG A CA 1
ATOM 1023 C C . ARG A 1 133 ? -10.731 -4.898 29.103 1.00 54.56 133 ARG A C 1
ATOM 1025 O O . ARG A 1 133 ? -11.304 -5.743 29.788 1.00 54.56 133 ARG A O 1
ATOM 1032 N N . ILE A 1 134 ? -9.654 -4.240 29.526 1.00 48.91 134 ILE A N 1
ATOM 1033 C CA . ILE A 1 134 ? -9.095 -4.427 30.868 1.00 48.91 134 ILE A CA 1
ATOM 1034 C C . ILE A 1 134 ? -10.074 -3.880 31.917 1.00 48.91 134 ILE A C 1
ATOM 1036 O O . ILE A 1 134 ? -10.356 -4.553 32.900 1.00 48.91 134 ILE A O 1
ATOM 1040 N N . LEU A 1 135 ? -10.697 -2.724 31.688 1.00 50.47 135 LEU A N 1
ATOM 1041 C CA . LEU A 1 135 ? -11.707 -2.161 32.590 1.00 50.47 135 LEU A CA 1
ATOM 1042 C C . LEU A 1 135 ? -12.954 -3.052 32.695 1.00 50.47 135 LEU A C 1
ATOM 1044 O O . LEU A 1 135 ? -13.455 -3.273 33.801 1.00 50.47 135 LEU A O 1
ATOM 1048 N N . ALA A 1 136 ? -13.404 -3.635 31.579 1.00 51.62 136 ALA A N 1
ATOM 1049 C CA . ALA A 1 136 ? -14.523 -4.576 31.539 1.00 51.62 136 ALA A CA 1
ATOM 1050 C C . ALA A 1 136 ? -14.224 -5.898 32.267 1.00 51.62 136 ALA A C 1
ATOM 1052 O O . ALA A 1 136 ? -15.115 -6.469 32.895 1.00 51.62 136 ALA A O 1
ATOM 1053 N N . GLN A 1 137 ? -12.979 -6.381 32.221 1.00 47.06 137 GLN A N 1
ATOM 1054 C CA . GLN A 1 137 ? -12.565 -7.601 32.922 1.00 47.06 137 GLN A CA 1
ATOM 1055 C C . GLN A 1 137 ? -12.325 -7.384 34.415 1.00 47.06 137 GLN A C 1
ATOM 1057 O O . GLN A 1 137 ? -12.447 -8.322 35.200 1.00 47.06 137 GLN A O 1
ATOM 1062 N N . VAL A 1 138 ? -11.954 -6.168 34.810 1.00 49.22 138 VAL A N 1
ATOM 1063 C CA . VAL A 1 138 ? -11.428 -5.920 36.150 1.00 49.22 138 VAL A CA 1
ATOM 1064 C C . VAL A 1 138 ? -12.523 -5.277 37.035 1.00 49.22 138 VAL A C 1
ATOM 1066 O O . VAL A 1 138 ? -12.475 -5.470 38.240 1.00 49.22 138 VAL A O 1
ATOM 1069 N N . ARG A 1 139 ? -13.602 -4.667 36.499 1.00 46.47 139 ARG A N 1
ATOM 1070 C CA . ARG A 1 139 ? -14.637 -3.926 37.278 1.00 46.47 139 ARG A CA 1
ATOM 1071 C C . ARG A 1 139 ? -14.008 -2.852 38.191 1.00 46.47 139 ARG A C 1
ATOM 1073 O O . ARG A 1 139 ? -14.291 -2.815 39.386 1.00 46.47 139 ARG A O 1
ATOM 1080 N N . TYR A 1 140 ? -13.154 -1.974 37.652 1.00 52.19 140 TYR A N 1
ATOM 1081 C CA . TYR A 1 140 ? -12.536 -0.892 38.443 1.00 52.19 140 TYR A CA 1
ATOM 1082 C C . TYR A 1 140 ? -12.767 0.511 37.855 1.00 52.19 140 TYR A C 1
ATOM 1084 O O . TYR A 1 140 ? -12.798 0.659 36.635 1.00 52.19 140 TYR A O 1
ATOM 1092 N N . PRO A 1 141 ? -12.907 1.545 38.712 1.00 53.31 141 PRO A N 1
ATOM 1093 C CA . PRO A 1 141 ? -13.294 2.902 38.310 1.00 53.31 141 PRO A CA 1
ATOM 1094 C C . PRO A 1 141 ? -12.141 3.820 37.848 1.00 53.31 141 PRO A C 1
ATOM 1096 O O . PRO A 1 141 ? -12.412 4.891 37.308 1.00 53.31 141 PRO A O 1
ATOM 1099 N N . ASP A 1 142 ? -10.864 3.449 38.013 1.00 63.88 142 ASP A N 1
ATOM 1100 C CA . ASP A 1 142 ? -9.724 4.347 37.726 1.00 63.88 142 ASP A CA 1
ATOM 1101 C C . ASP A 1 142 ? -9.190 4.202 36.286 1.00 63.88 142 ASP A C 1
ATOM 1103 O O . ASP A 1 142 ? -8.094 3.706 36.015 1.00 63.88 142 ASP A O 1
ATOM 1107 N N . THR A 1 143 ? -10.020 4.636 35.336 1.00 62.50 143 THR A N 1
ATOM 1108 C CA . THR A 1 143 ? -9.739 4.584 33.888 1.00 62.50 143 THR A CA 1
ATOM 1109 C C . THR A 1 143 ? -8.550 5.465 33.486 1.00 62.50 143 THR A C 1
ATOM 1111 O O . THR A 1 143 ? -7.805 5.120 32.570 1.00 62.50 143 THR A O 1
ATOM 1114 N N . LYS A 1 144 ? -8.335 6.592 34.181 1.00 68.38 144 LYS A N 1
ATOM 1115 C CA . LYS A 1 144 ? -7.250 7.539 33.874 1.00 68.38 144 LYS A CA 1
ATOM 1116 C C . LYS A 1 144 ? -5.878 6.954 34.193 1.00 68.38 144 LYS A C 1
ATOM 1118 O O . LYS A 1 144 ? -4.962 7.108 33.390 1.00 68.38 144 LYS A O 1
ATOM 1123 N N . PHE A 1 145 ? -5.746 6.256 35.321 1.00 72.06 145 PHE A N 1
ATOM 1124 C CA . PHE A 1 145 ? -4.499 5.580 35.667 1.00 72.06 145 PHE A CA 1
ATOM 1125 C C . PHE A 1 145 ? -4.144 4.498 34.642 1.00 72.06 145 PHE A C 1
ATOM 1127 O O . PHE A 1 145 ? -3.010 4.440 34.172 1.00 72.06 145 PHE A O 1
ATOM 1134 N N . LEU A 1 146 ? -5.127 3.685 34.237 1.00 68.44 146 LEU A N 1
ATOM 1135 C CA . LEU A 1 146 ? -4.889 2.591 33.299 1.00 68.44 146 LEU A CA 1
ATOM 1136 C C . LEU A 1 146 ? -4.496 3.087 31.896 1.00 68.44 146 LEU A C 1
ATOM 1138 O O . LEU A 1 146 ? -3.573 2.535 31.299 1.00 68.44 146 LEU A O 1
ATOM 1142 N N . MET A 1 147 ? -5.138 4.151 31.394 1.00 66.50 147 MET A N 1
ATOM 1143 C CA . MET A 1 147 ? -4.732 4.793 30.134 1.00 66.50 147 MET A CA 1
ATOM 1144 C C . MET A 1 147 ? -3.307 5.348 30.226 1.00 66.50 147 MET A C 1
ATOM 1146 O O . MET A 1 147 ? -2.493 5.049 29.3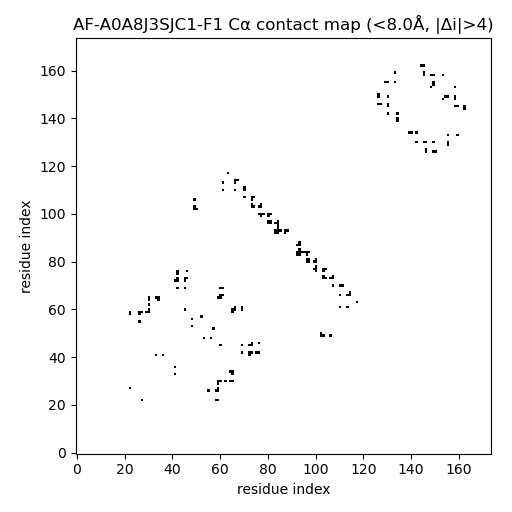58 1.00 66.50 147 MET A O 1
ATOM 1150 N N . GLY A 1 148 ? -2.959 6.034 31.321 1.00 76.12 148 GLY A N 1
ATOM 1151 C CA . GLY A 1 148 ? -1.600 6.544 31.528 1.00 76.12 148 GLY A CA 1
ATOM 1152 C C . GLY A 1 148 ? -0.528 5.448 31.614 1.00 76.12 148 GLY A C 1
ATOM 1153 O O . GLY A 1 148 ? 0.620 5.680 31.241 1.00 76.12 148 GLY A O 1
ATOM 1154 N N . CYS A 1 149 ? -0.872 4.239 32.072 1.00 74.56 149 CYS A N 1
ATOM 1155 C CA . CYS A 1 149 ? 0.047 3.098 32.049 1.00 74.56 149 CYS A CA 1
ATOM 1156 C C . CYS A 1 149 ? 0.292 2.580 30.624 1.00 74.56 149 CYS A C 1
ATOM 1158 O O . CYS A 1 149 ? 1.437 2.318 30.256 1.00 74.56 149 CYS A O 1
ATOM 1160 N N . LEU A 1 150 ? -0.766 2.460 29.822 1.00 72.50 150 LEU A N 1
ATOM 1161 C CA . LEU A 1 150 ? -0.673 1.992 28.437 1.00 72.50 150 LEU A CA 1
ATOM 1162 C C . LEU A 1 150 ? 0.037 3.017 27.536 1.00 72.50 150 LEU A C 1
ATOM 1164 O O . LEU A 1 150 ? 0.874 2.635 26.726 1.00 72.50 150 LEU A O 1
ATOM 1168 N N . GLU A 1 151 ? -0.211 4.316 27.731 1.00 74.25 151 GLU A N 1
ATOM 1169 C CA . GLU A 1 151 ? 0.491 5.409 27.033 1.00 74.25 151 GLU A CA 1
ATOM 1170 C C . GLU A 1 151 ? 2.005 5.420 27.312 1.00 74.25 151 GLU A C 1
ATOM 1172 O O . GLU A 1 151 ? 2.792 5.874 26.486 1.00 74.25 151 GLU A O 1
ATOM 1177 N N . ARG A 1 152 ? 2.436 4.873 28.457 1.00 76.25 152 ARG A N 1
ATOM 1178 C CA . ARG A 1 152 ? 3.855 4.686 28.812 1.00 76.25 152 ARG A CA 1
ATOM 1179 C C . ARG A 1 152 ? 4.465 3.397 28.247 1.00 76.25 152 ARG A C 1
ATOM 1181 O O . ARG A 1 152 ? 5.606 3.081 28.572 1.00 76.25 152 ARG A O 1
ATOM 1188 N N . GLY A 1 153 ? 3.723 2.657 27.424 1.00 68.56 153 GLY A N 1
ATOM 1189 C CA . GLY A 1 153 ? 4.190 1.442 26.756 1.00 68.56 153 GLY A CA 1
ATOM 1190 C C . GLY A 1 153 ? 4.088 0.159 27.586 1.00 68.56 153 GLY A C 1
ATOM 1191 O O . GLY A 1 153 ? 4.634 -0.857 27.163 1.00 68.56 153 GLY A O 1
ATOM 1192 N N . MET A 1 154 ? 3.405 0.166 28.740 1.00 75.44 154 MET A N 1
ATOM 1193 C CA . MET A 1 154 ? 3.154 -1.075 29.490 1.00 75.44 154 MET A CA 1
ATOM 1194 C C . MET A 1 154 ? 2.178 -1.982 28.742 1.00 75.44 154 MET A C 1
ATOM 1196 O O . MET A 1 154 ? 1.187 -1.520 28.171 1.00 75.44 154 MET A O 1
ATOM 1200 N N . SER A 1 155 ? 2.410 -3.292 28.804 1.00 72.94 155 SER A N 1
ATOM 1201 C CA . SER A 1 155 ? 1.465 -4.270 28.270 1.00 72.94 155 SER A CA 1
ATOM 1202 C C . SER A 1 155 ? 0.195 -4.346 29.130 1.00 72.94 155 SER A C 1
ATOM 1204 O O . SER A 1 155 ? 0.188 -4.024 30.318 1.00 72.94 155 SER A O 1
ATOM 1206 N N . GLY A 1 156 ? -0.911 -4.810 28.541 1.00 66.25 156 GLY A N 1
ATOM 1207 C CA . GLY A 1 156 ? -2.192 -4.940 29.249 1.00 66.25 156 GLY A CA 1
ATOM 1208 C C . GLY A 1 156 ? -2.127 -5.702 30.590 1.00 66.25 156 GLY A C 1
ATOM 1209 O O . GLY A 1 156 ? -2.696 -5.219 31.571 1.00 66.25 156 GLY A O 1
ATOM 1210 N N . PRO A 1 157 ? -1.430 -6.853 30.679 1.00 71.50 157 PRO A N 1
ATOM 1211 C CA . PRO A 1 157 ? -1.236 -7.570 31.941 1.00 71.50 157 PRO A CA 1
ATOM 1212 C C . PRO A 1 157 ? -0.426 -6.782 32.982 1.00 71.50 157 PRO A C 1
ATOM 1214 O O . PRO A 1 157 ? -0.776 -6.805 34.162 1.00 71.50 157 PRO A O 1
ATOM 1217 N N . GLU A 1 158 ? 0.612 -6.055 32.559 1.00 73.94 158 GLU A N 1
ATOM 1218 C CA . GLU A 1 158 ? 1.453 -5.231 33.442 1.00 73.94 158 GLU A CA 1
ATOM 1219 C C . GLU A 1 158 ? 0.682 -4.026 33.984 1.00 73.94 158 GLU A C 1
ATOM 1221 O O . GLU A 1 158 ? 0.702 -3.774 35.187 1.00 73.94 158 GLU A O 1
ATOM 1226 N N . ALA A 1 159 ? -0.077 -3.334 33.129 1.00 74.81 159 ALA A N 1
ATOM 1227 C CA . ALA A 1 159 ? -0.939 -2.228 33.541 1.00 74.81 159 ALA A CA 1
ATOM 1228 C C . ALA A 1 159 ? -2.023 -2.691 34.536 1.00 74.81 159 ALA A C 1
ATOM 1230 O O . ALA A 1 159 ? -2.302 -2.009 35.525 1.00 74.81 159 ALA A O 1
ATOM 1231 N N . ALA A 1 160 ? -2.598 -3.881 34.325 1.00 69.69 160 ALA A N 1
ATOM 1232 C CA . ALA A 1 160 ? -3.562 -4.473 35.250 1.00 69.69 160 ALA A CA 1
ATOM 1233 C C . ALA A 1 160 ? -2.926 -4.866 36.598 1.00 69.69 160 ALA A C 1
ATOM 1235 O O . ALA A 1 160 ? -3.549 -4.680 37.644 1.00 69.69 160 ALA A O 1
ATOM 1236 N N . ALA A 1 161 ? -1.695 -5.389 36.598 1.00 77.44 161 ALA A N 1
ATOM 1237 C CA . ALA A 1 161 ? -0.956 -5.706 37.820 1.00 77.44 161 ALA A CA 1
ATOM 1238 C C . ALA A 1 161 ? -0.572 -4.438 38.603 1.00 77.44 161 ALA A C 1
ATOM 1240 O O . ALA A 1 161 ? -0.824 -4.366 39.804 1.00 77.44 161 ALA A O 1
ATOM 1241 N N . ALA A 1 162 ? -0.061 -3.410 37.919 1.00 77.50 162 ALA A N 1
ATOM 1242 C CA . ALA A 1 162 ? 0.293 -2.124 38.519 1.00 77.50 162 ALA A CA 1
ATOM 1243 C C . ALA A 1 162 ? -0.917 -1.434 39.170 1.00 77.50 162 ALA A C 1
ATOM 1245 O O . ALA A 1 162 ? -0.814 -0.898 40.274 1.00 77.50 162 ALA A O 1
ATOM 1246 N N . LEU A 1 163 ? -2.088 -1.496 38.527 1.00 73.62 163 LEU A N 1
ATOM 1247 C CA . LEU A 1 163 ? -3.325 -0.963 39.097 1.00 73.62 163 LEU A CA 1
ATOM 1248 C C . LEU A 1 163 ? -3.774 -1.749 40.343 1.00 73.62 163 LEU A C 1
ATOM 1250 O O . LEU A 1 163 ? -4.198 -1.139 41.324 1.00 73.62 163 LEU A O 1
ATOM 1254 N N . ARG A 1 164 ? -3.657 -3.086 40.350 1.00 74.31 164 ARG A N 1
ATOM 1255 C CA . ARG A 1 164 ? -3.976 -3.904 41.538 1.00 74.31 164 ARG A CA 1
ATOM 1256 C C . ARG A 1 164 ? -3.069 -3.569 42.721 1.00 74.31 164 ARG A C 1
ATOM 1258 O O . ARG A 1 164 ? -3.568 -3.453 43.838 1.00 74.31 164 ARG A O 1
ATOM 1265 N N . GLU A 1 165 ? -1.777 -3.367 42.476 1.00 80.12 165 GLU A N 1
ATOM 1266 C CA . GLU A 1 165 ? -0.819 -2.966 43.512 1.00 80.12 165 GLU A CA 1
ATOM 1267 C C . GLU A 1 165 ? -1.091 -1.550 44.037 1.00 80.12 165 GLU A C 1
ATOM 1269 O O . GLU A 1 165 ? -1.107 -1.352 45.251 1.00 80.12 165 GLU A O 1
ATOM 1274 N N . LYS A 1 166 ? -1.420 -0.584 43.164 1.00 78.06 166 LYS A N 1
ATOM 1275 C CA . LYS A 1 166 ? -1.857 0.763 43.581 1.00 78.06 166 LYS A CA 1
ATOM 1276 C C . LYS A 1 166 ? -3.049 0.699 44.538 1.00 78.06 166 LYS A C 1
ATOM 1278 O O . LYS A 1 166 ? -3.008 1.287 45.613 1.00 78.06 166 LYS A O 1
ATOM 1283 N N . ILE A 1 167 ? -4.081 -0.068 44.185 1.00 72.69 167 ILE A N 1
ATOM 1284 C CA . ILE A 1 167 ? -5.299 -0.211 44.999 1.00 72.69 167 ILE A CA 1
ATOM 1285 C C . ILE A 1 167 ? -5.005 -0.915 46.330 1.00 72.69 167 ILE A C 1
ATOM 1287 O O . ILE A 1 167 ? -5.575 -0.564 47.362 1.00 72.69 167 ILE A O 1
ATOM 1291 N N . LYS A 1 168 ? -4.121 -1.918 46.325 1.00 75.38 168 LYS A N 1
ATOM 1292 C CA . LYS A 1 168 ? -3.678 -2.604 47.544 1.00 75.38 168 LYS A CA 1
ATOM 1293 C C . LYS A 1 168 ? -2.916 -1.654 48.473 1.00 75.38 168 LYS A C 1
ATOM 1295 O O . LYS A 1 168 ? -3.145 -1.691 49.677 1.00 75.38 168 LYS A O 1
ATOM 1300 N N . GLY A 1 169 ? -2.069 -0.788 47.914 1.00 73.19 169 GLY A N 1
ATOM 1301 C CA . GLY A 1 169 ? -1.365 0.263 48.649 1.00 73.19 169 GLY A CA 1
ATOM 1302 C C . GLY A 1 169 ? -2.304 1.321 49.233 1.00 73.19 169 GLY A C 1
ATOM 1303 O O . GLY A 1 169 ? -2.136 1.702 50.385 1.00 73.19 169 GLY A O 1
ATOM 1304 N N . GLU A 1 170 ? -3.327 1.739 48.483 1.00 69.88 170 GLU A N 1
ATOM 1305 C CA . GLU A 1 170 ? -4.344 2.697 48.945 1.00 69.88 170 GLU A CA 1
ATOM 1306 C C . GLU A 1 170 ? -5.214 2.118 50.076 1.00 69.88 170 GLU A C 1
ATOM 1308 O O . GLU A 1 170 ? -5.492 2.808 51.051 1.00 69.88 170 GLU A O 1
ATOM 1313 N N . ARG A 1 171 ? -5.587 0.832 50.002 1.00 61.56 171 ARG A N 1
ATOM 1314 C CA . ARG A 1 171 ? -6.363 0.147 51.056 1.00 61.56 171 ARG A CA 1
ATOM 1315 C C . ARG A 1 171 ? -5.576 -0.157 52.328 1.00 61.56 171 ARG A C 1
ATOM 1317 O O . ARG A 1 171 ? -6.189 -0.377 53.361 1.00 61.56 171 ARG A O 1
ATOM 1324 N N . ALA A 1 172 ? -4.249 -0.220 52.257 1.00 61.62 172 ALA A N 1
ATOM 1325 C CA . ALA A 1 172 ? -3.400 -0.436 53.429 1.00 61.62 172 ALA A CA 1
ATOM 1326 C C . ALA A 1 172 ? -3.168 0.849 54.250 1.00 61.62 172 ALA A C 1
ATOM 1328 O O . ALA A 1 172 ? -2.590 0.779 55.331 1.00 61.62 172 ALA A O 1
ATOM 1329 N N . GLN A 1 173 ? -3.581 2.011 53.728 1.00 55.97 173 GLN A N 1
ATOM 1330 C CA . GLN A 1 173 ? -3.419 3.329 54.359 1.00 55.97 173 GLN A CA 1
ATOM 1331 C C . GLN A 1 173 ? -4.721 3.883 54.968 1.00 55.97 173 GLN A C 1
ATOM 1333 O O . GLN A 1 173 ? -4.695 4.947 55.584 1.00 55.97 173 GLN A O 1
ATOM 1338 N N . THR A 1 174 ? -5.837 3.167 54.805 1.00 48.50 174 THR A N 1
ATOM 1339 C CA . THR A 1 174 ? -7.138 3.403 55.460 1.00 48.50 174 THR A CA 1
ATOM 1340 C C . THR A 1 174 ? -7.381 2.379 56.548 1.00 48.50 174 THR A C 1
ATOM 1342 O O . THR A 1 174 ? -7.837 2.785 57.637 1.00 48.50 174 THR A O 1
#

Mean predicted aligned error: 15.66 Å

Foldseek 3Di:
DDDDDDDDPPPPDDPDPPPPLDQDPVLVVVLVVLLPDDLVVNLVVLLVCLVPPDPSNLSSCLPPSNLVSSLVSLVVQLVVLVVQLVPPPDPVSNVVSVVSNVSSVVVNVVSVVVVVVSVVVVLVVCLVVLLVVLCVVPVDDPSVQLSVCVVVVDDSVRSSVVVVVVVVVVVVVD

Radius of gyration: 25.72 Å; Cα contacts (8 Å, |Δi|>4): 111; chains: 1; bounding box: 43×77×78 Å

Organism: NCBI:txid936338

pLDDT: mean 75.82, std 18.21, range [36.41, 96.75]

Nearest PDB structures (foldseek):
  5m4y-assembly1_A  TM=3.820E-01  e=1.242E+00  Saccharomyces cerevisiae S288C
  4mu6-assembly1_A  TM=2.771E-01  e=3.649E+00  Legionella pneumophila subsp. pneumophila str. Philadelphia 1